Protein AF-A0A925X4Y6-F1 (afdb_monomer)

Foldseek 3Di:
DDDDDDWDKDAACDDVPHCPVHPHRAIWTWDDDPVLVVVPHTDTAGPVRDD

Structure (mmCIF, N/CA/C/O backbone):
data_AF-A0A925X4Y6-F1
#
_entry.id   AF-A0A925X4Y6-F1
#
loop_
_atom_site.group_PDB
_atom_site.id
_atom_site.type_symbol
_atom_site.label_atom_id
_atom_site.label_alt_id
_atom_site.label_comp_id
_atom_site.label_asym_id
_atom_site.label_entity_id
_atom_site.label_seq_id
_atom_site.pdbx_PDB_ins_code
_atom_site.Cartn_x
_atom_site.Cartn_y
_atom_site.Cartn_z
_atom_site.occupancy
_atom_site.B_iso_or_equiv
_atom_site.auth_seq_id
_atom_site.auth_comp_id
_atom_site.auth_asym_id
_atom_site.auth_atom_id
_atom_site.pdbx_PDB_model_num
ATOM 1 N N . MET A 1 1 ? -13.284 5.307 27.257 1.00 51.31 1 MET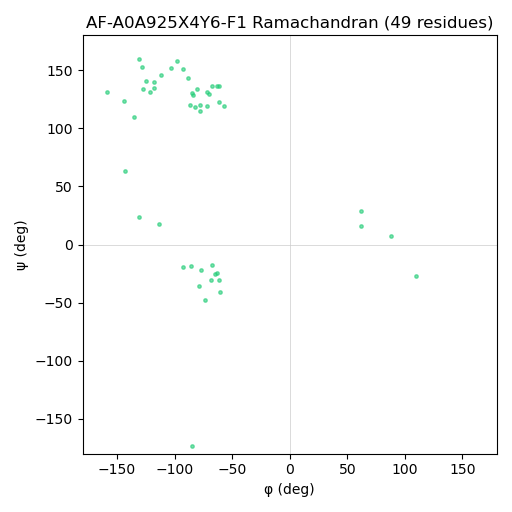 A N 1
ATOM 2 C CA . MET A 1 1 ? -11.953 4.930 26.724 1.00 51.31 1 MET A CA 1
ATOM 3 C C . MET A 1 1 ? -12.045 4.862 25.203 1.00 51.31 1 MET A C 1
ATOM 5 O O . MET A 1 1 ? -12.935 4.185 24.705 1.00 51.31 1 MET A O 1
ATOM 9 N N . LYS A 1 2 ? -11.213 5.603 24.459 1.00 69.00 2 LYS A N 1
ATOM 10 C CA . LYS A 1 2 ? -11.241 5.618 22.984 1.00 69.00 2 LYS A CA 1
ATOM 11 C C . LYS A 1 2 ? -10.455 4.396 22.486 1.00 69.00 2 LYS A C 1
ATOM 13 O O . LYS A 1 2 ? -9.278 4.280 22.810 1.00 69.00 2 LYS A O 1
ATOM 18 N N . LYS A 1 3 ? -11.088 3.462 21.763 1.00 69.94 3 LYS A N 1
ATOM 19 C CA . LYS A 1 3 ? -10.364 2.356 21.110 1.00 69.94 3 LYS A CA 1
ATOM 20 C C . LYS A 1 3 ? -9.388 2.958 20.095 1.00 69.94 3 LYS A C 1
ATOM 22 O O . LYS A 1 3 ? -9.811 3.701 19.213 1.00 69.94 3 LYS A O 1
ATOM 27 N N . MET A 1 4 ? -8.102 2.653 20.238 1.00 74.00 4 MET A N 1
ATOM 28 C CA . MET A 1 4 ? -7.104 2.948 19.215 1.00 74.00 4 MET A CA 1
ATOM 29 C C . MET A 1 4 ? -7.248 1.885 18.127 1.00 74.00 4 MET A C 1
ATOM 31 O O . MET A 1 4 ? -7.123 0.694 18.417 1.00 74.00 4 MET A O 1
ATOM 35 N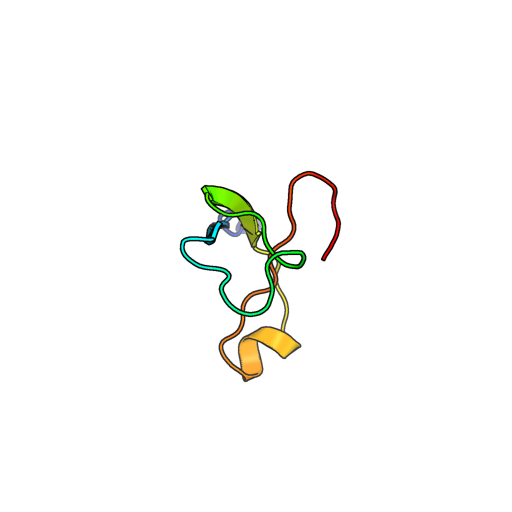 N . ASN A 1 5 ? -7.539 2.288 16.893 1.00 79.06 5 ASN A N 1
ATOM 36 C CA . ASN A 1 5 ? -7.493 1.344 15.782 1.00 79.06 5 ASN A CA 1
ATOM 37 C C . ASN A 1 5 ? -6.033 0.926 15.549 1.00 79.06 5 ASN A C 1
ATOM 39 O O . ASN A 1 5 ? -5.155 1.795 15.577 1.00 79.06 5 ASN A O 1
ATOM 43 N N . PRO A 1 6 ? -5.753 -0.369 15.323 1.00 85.56 6 PRO A N 1
ATOM 44 C CA . PRO A 1 6 ? -4.398 -0.819 15.045 1.00 85.56 6 PRO A CA 1
ATOM 45 C C . PRO A 1 6 ? -3.883 -0.160 13.763 1.00 85.56 6 PRO A C 1
ATOM 47 O O . PRO A 1 6 ? -4.599 -0.071 12.760 1.00 85.56 6 PRO A O 1
ATOM 50 N N . ILE A 1 7 ? -2.633 0.301 13.799 1.00 89.75 7 ILE A N 1
ATOM 51 C CA . ILE A 1 7 ? -1.944 0.799 12.609 1.00 89.75 7 ILE A CA 1
ATOM 52 C C . ILE A 1 7 ? -1.663 -0.406 11.710 1.00 89.75 7 ILE A C 1
ATOM 54 O O . ILE A 1 7 ? -1.145 -1.422 12.171 1.00 89.75 7 ILE A O 1
ATOM 58 N N . ARG A 1 8 ? -2.031 -0.299 10.432 1.00 93.62 8 ARG A N 1
ATOM 59 C CA . ARG A 1 8 ? -1.802 -1.340 9.426 1.00 93.62 8 ARG A CA 1
ATOM 60 C C . ARG A 1 8 ? -0.784 -0.853 8.406 1.00 93.62 8 ARG A C 1
ATOM 62 O O . ARG A 1 8 ? -0.778 0.327 8.058 1.00 93.62 8 ARG A O 1
ATOM 69 N N . PHE A 1 9 ? 0.018 -1.786 7.914 1.00 93.25 9 PHE A N 1
ATOM 70 C CA . PHE A 1 9 ? 1.017 -1.557 6.880 1.00 93.25 9 PHE A CA 1
ATOM 71 C C . PHE A 1 9 ? 0.850 -2.573 5.755 1.00 93.25 9 PHE A C 1
ATOM 73 O O . PHE A 1 9 ? 0.350 -3.677 5.981 1.00 93.25 9 PHE A O 1
ATOM 80 N N . VAL A 1 10 ? 1.269 -2.189 4.555 1.00 93.50 10 VAL A N 1
ATOM 81 C CA . VAL A 1 10 ? 1.299 -3.039 3.360 1.00 93.50 10 VAL A CA 1
ATOM 82 C C . VAL A 1 10 ? 2.667 -2.947 2.695 1.00 93.50 10 VAL A C 1
ATOM 84 O O . VAL A 1 10 ? 3.409 -1.994 2.923 1.00 93.50 10 VAL A O 1
ATOM 87 N N . VAL A 1 11 ? 2.994 -3.948 1.879 1.00 93.50 11 VAL A N 1
ATOM 88 C CA . VAL A 1 11 ? 4.203 -3.973 1.055 1.00 93.50 11 VAL A CA 1
ATOM 89 C C . VAL A 1 11 ? 3.822 -4.259 -0.390 1.00 93.50 11 VAL A C 1
ATOM 91 O O . VAL A 1 11 ? 3.039 -5.172 -0.665 1.00 93.50 11 VAL A O 1
ATOM 94 N N . CYS A 1 12 ? 4.378 -3.492 -1.325 1.00 92.50 12 CYS A N 1
ATOM 95 C CA . CYS A 1 12 ? 4.173 -3.753 -2.742 1.00 92.50 12 CYS A CA 1
ATOM 96 C C . CYS A 1 12 ? 5.055 -4.926 -3.195 1.00 92.50 12 CYS A C 1
ATOM 98 O O . CYS A 1 12 ? 6.285 -4.846 -3.179 1.00 92.50 12 CYS A O 1
ATOM 100 N N . ILE A 1 13 ? 4.429 -6.036 -3.593 1.00 94.12 13 ILE A N 1
ATOM 101 C CA . ILE A 1 13 ? 5.127 -7.238 -4.084 1.00 94.12 13 ILE A CA 1
ATOM 102 C C . ILE A 1 13 ? 5.291 -7.247 -5.609 1.00 94.12 13 ILE A C 1
ATOM 104 O O . ILE A 1 13 ? 6.117 -7.992 -6.138 1.00 94.12 13 ILE A O 1
ATOM 108 N N . ARG A 1 14 ? 4.487 -6.443 -6.316 1.00 93.50 14 ARG A N 1
ATOM 109 C CA . ARG A 1 14 ? 4.467 -6.330 -7.775 1.00 93.50 14 ARG A CA 1
ATOM 110 C C . ARG A 1 14 ? 3.836 -4.996 -8.184 1.00 93.50 14 ARG A C 1
ATOM 112 O O . ARG A 1 14 ? 2.733 -4.702 -7.745 1.00 93.50 14 ARG A O 1
ATOM 119 N N . ASN A 1 15 ? 4.491 -4.255 -9.073 1.00 92.38 15 ASN A N 1
ATOM 120 C CA . ASN A 1 15 ? 4.026 -2.967 -9.605 1.00 92.38 15 ASN A CA 1
ATOM 121 C C . ASN A 1 15 ? 4.099 -2.901 -11.147 1.00 92.38 15 ASN A C 1
ATOM 123 O O . ASN A 1 15 ? 4.184 -1.821 -11.729 1.00 92.38 15 ASN A O 1
ATOM 127 N N . ASN A 1 16 ? 4.086 -4.054 -11.832 1.00 90.94 16 ASN A N 1
ATOM 128 C CA . ASN A 1 16 ? 4.085 -4.093 -13.297 1.00 90.94 16 ASN A CA 1
ATOM 129 C C . ASN A 1 16 ? 2.881 -3.302 -13.840 1.00 90.94 16 ASN A C 1
ATOM 131 O O . ASN A 1 16 ? 1.740 -3.654 -13.554 1.00 90.94 16 ASN A O 1
ATOM 135 N N . GLY A 1 17 ? 3.149 -2.248 -14.615 1.00 85.88 17 GLY A N 1
ATOM 136 C CA . GLY A 1 17 ? 2.143 -1.333 -15.169 1.00 85.88 17 GLY A CA 1
ATOM 137 C C . GLY A 1 17 ? 2.152 0.062 -14.538 1.00 85.88 17 GLY A C 1
ATOM 138 O O . GLY A 1 17 ? 1.838 1.020 -15.232 1.00 85.88 17 GLY A O 1
ATOM 139 N N . TYR A 1 18 ? 2.588 0.186 -13.278 1.00 83.56 18 TYR A N 1
ATOM 140 C CA . TYR A 1 18 ? 2.644 1.459 -12.543 1.00 83.56 18 TYR A CA 1
ATOM 141 C C 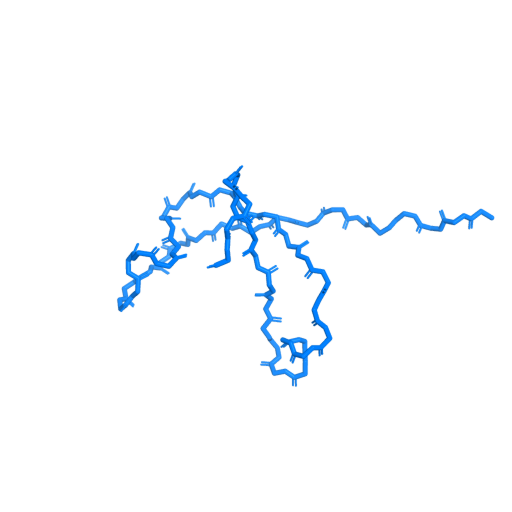. TYR A 1 18 ? 3.888 1.532 -11.637 1.00 83.56 18 TYR A C 1
ATOM 143 O O . TYR A 1 18 ? 3.762 1.571 -10.412 1.00 83.56 18 TYR A O 1
ATOM 151 N N . PRO A 1 19 ? 5.106 1.510 -12.212 1.00 81.88 19 PRO A N 1
ATOM 152 C CA . PRO A 1 19 ? 6.340 1.444 -11.431 1.00 81.88 19 PRO A CA 1
ATOM 153 C C . PRO A 1 19 ? 6.594 2.683 -10.565 1.00 81.88 19 PRO A C 1
ATOM 155 O O . PRO A 1 19 ? 7.261 2.568 -9.543 1.00 81.88 19 PRO A O 1
ATOM 158 N N . GLU A 1 20 ? 6.045 3.835 -10.955 1.00 81.25 20 GLU A N 1
ATOM 159 C CA . GLU A 1 20 ? 6.196 5.108 -10.240 1.00 81.25 20 GLU A CA 1
ATOM 160 C C . GLU A 1 20 ? 5.164 5.301 -9.121 1.00 81.25 20 GLU A C 1
ATOM 162 O O . GLU A 1 20 ? 5.389 6.109 -8.232 1.00 81.25 20 GLU A O 1
ATOM 167 N N . ALA A 1 21 ? 4.055 4.550 -9.136 1.00 79.19 21 ALA A N 1
ATOM 168 C CA . ALA A 1 21 ? 2.994 4.701 -8.138 1.00 79.19 21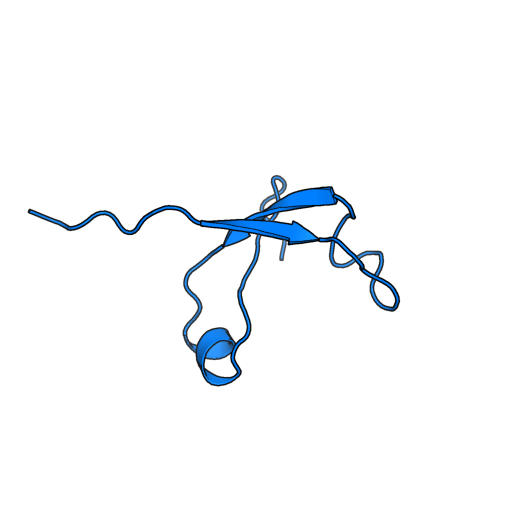 ALA A CA 1
ATOM 169 C C . ALA A 1 21 ? 3.342 4.027 -6.804 1.00 79.19 21 ALA A C 1
ATOM 171 O O . ALA A 1 21 ? 2.958 4.496 -5.742 1.00 79.19 21 ALA A O 1
ATOM 172 N N . LEU A 1 22 ? 4.041 2.888 -6.846 1.00 84.69 22 LEU A N 1
ATOM 173 C CA . LEU A 1 22 ? 4.427 2.149 -5.645 1.00 84.69 22 LEU A CA 1
ATOM 174 C C . LEU A 1 22 ? 5.804 1.526 -5.818 1.00 84.69 22 LEU A C 1
ATOM 176 O O . LEU A 1 22 ? 6.020 0.693 -6.705 1.00 84.69 22 LEU A O 1
ATOM 180 N N . GLU A 1 23 ? 6.708 1.856 -4.904 1.00 86.62 23 GLU A N 1
ATOM 181 C CA . GLU A 1 23 ? 8.030 1.248 -4.847 1.00 86.62 23 GLU A CA 1
ATOM 182 C C . GLU A 1 23 ? 7.955 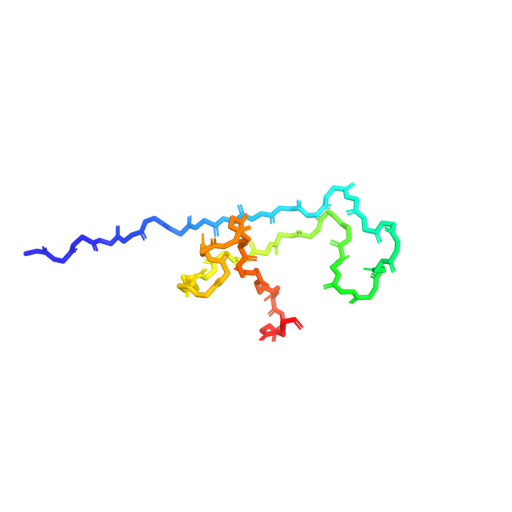-0.206 -4.356 1.00 86.62 23 GLU A C 1
ATOM 184 O O . GLU A 1 23 ? 7.328 -0.534 -3.341 1.00 86.62 23 GLU A O 1
ATOM 189 N N . LEU A 1 24 ? 8.620 -1.112 -5.078 1.00 92.50 24 LEU A N 1
ATOM 190 C CA . LEU A 1 24 ? 8.670 -2.526 -4.713 1.00 92.50 24 LEU A CA 1
ATOM 191 C C . LEU A 1 24 ? 9.372 -2.726 -3.373 1.00 92.50 24 LEU A C 1
ATOM 193 O O . LEU A 1 24 ? 10.465 -2.216 -3.146 1.00 92.50 24 LEU A O 1
ATOM 197 N N . ARG A 1 25 ? 8.789 -3.591 -2.537 1.00 92.44 25 ARG A N 1
ATOM 198 C CA . ARG A 1 25 ? 9.329 -4.002 -1.229 1.00 92.44 25 ARG A CA 1
ATOM 199 C C . ARG A 1 25 ? 9.470 -2.851 -0.221 1.00 92.44 25 ARG A C 1
ATOM 201 O O . ARG A 1 25 ? 10.118 -3.038 0.805 1.00 92.44 25 ARG A O 1
ATOM 208 N N . LYS A 1 26 ? 8.826 -1.707 -0.473 1.00 89.31 26 LYS A N 1
ATOM 209 C CA . LYS A 1 26 ? 8.707 -0.597 0.478 1.00 89.31 26 LYS A CA 1
ATOM 210 C C . LYS A 1 26 ? 7.477 -0.784 1.367 1.00 89.31 26 LYS A C 1
ATOM 212 O O . LYS A 1 26 ? 6.455 -1.311 0.919 1.00 89.31 26 LYS A O 1
ATOM 217 N N . LEU A 1 27 ? 7.598 -0.395 2.636 1.00 91.69 27 LEU A N 1
ATOM 218 C CA . LEU A 1 27 ? 6.504 -0.432 3.602 1.00 91.69 27 LEU A CA 1
ATOM 219 C C . LEU A 1 27 ? 5.672 0.853 3.480 1.00 91.69 27 LEU A C 1
ATOM 221 O O . LEU A 1 27 ? 6.225 1.947 3.543 1.00 91.69 27 LEU A O 1
ATOM 225 N N . SER A 1 28 ? 4.352 0.724 3.372 1.00 91.81 28 SER A N 1
ATOM 226 C CA . SER A 1 28 ? 3.431 1.865 3.291 1.00 91.81 28 SER A CA 1
ATOM 227 C C . SER A 1 28 ? 2.362 1.765 4.374 1.00 91.81 28 SER A C 1
ATOM 229 O O . SER A 1 28 ? 1.853 0.677 4.669 1.00 91.81 28 SER A O 1
ATOM 231 N N . ARG A 1 29 ? 2.003 2.895 4.987 1.00 92.88 29 ARG A N 1
ATOM 232 C CA . ARG A 1 29 ? 0.965 2.957 6.022 1.00 92.88 29 ARG A CA 1
ATOM 233 C C . ARG A 1 29 ? -0.414 2.974 5.374 1.00 92.88 29 ARG A C 1
ATOM 235 O O . ARG A 1 29 ?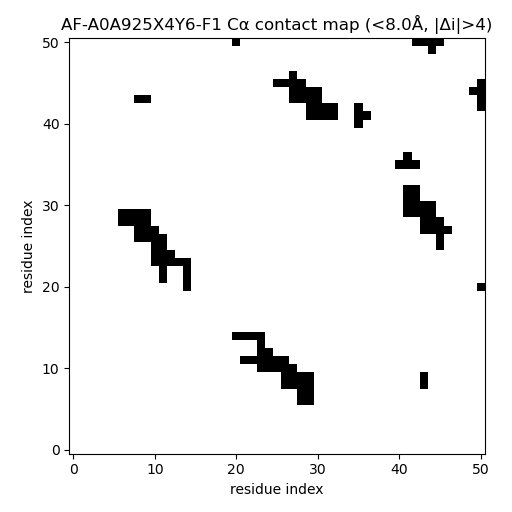 -0.674 3.758 4.471 1.00 92.88 29 ARG A O 1
ATOM 242 N N . VAL A 1 30 ? -1.331 2.163 5.893 1.00 92.69 30 VAL A N 1
ATOM 243 C CA . VAL A 1 30 ? -2.727 2.161 5.440 1.00 92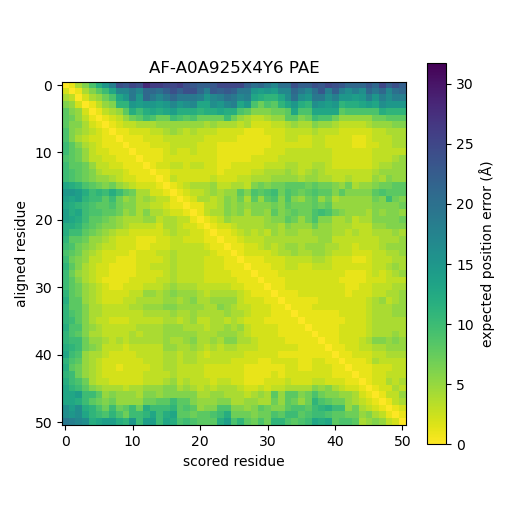.69 30 VAL A CA 1
ATOM 244 C C . VAL A 1 30 ? -3.516 3.251 6.158 1.00 92.69 30 VAL A C 1
ATOM 246 O O . VAL A 1 30 ? -3.534 3.311 7.393 1.00 92.69 30 VAL A O 1
ATOM 249 N N . LEU A 1 31 ? -4.220 4.073 5.383 1.00 91.25 31 LEU A N 1
ATOM 250 C CA . LEU A 1 31 ? -5.142 5.091 5.872 1.00 91.25 31 LEU A CA 1
ATOM 251 C C . LEU A 1 31 ? -6.596 4.638 5.713 1.00 91.25 31 LEU A C 1
ATOM 253 O O . LEU A 1 31 ? -6.939 3.828 4.852 1.00 91.25 31 LEU A O 1
ATOM 257 N N . ALA A 1 32 ? -7.465 5.147 6.587 1.00 91.56 32 ALA A N 1
ATOM 258 C CA . ALA A 1 32 ? -8.897 4.931 6.451 1.00 91.56 32 ALA A CA 1
ATOM 259 C C . ALA A 1 32 ? -9.416 5.763 5.275 1.00 91.56 32 ALA A C 1
ATOM 261 O O . ALA A 1 32 ? -9.327 6.988 5.297 1.00 91.56 32 ALA A O 1
ATOM 262 N N . ASP A 1 33 ? -9.976 5.090 4.277 1.00 93.88 33 ASP A N 1
ATOM 263 C CA . ASP A 1 33 ? -10.586 5.726 3.118 1.00 93.88 33 ASP A CA 1
ATOM 264 C C . ASP A 1 33 ? -11.917 5.036 2.821 1.00 93.88 33 ASP A C 1
ATOM 266 O O . ASP A 1 33 ? -11.967 3.867 2.424 1.00 93.88 33 ASP A O 1
ATOM 270 N N . SER A 1 34 ? -13.013 5.751 3.075 1.00 93.44 34 SER A N 1
ATOM 271 C CA . SER A 1 34 ? -14.363 5.226 2.884 1.00 93.44 34 SER A CA 1
ATOM 272 C C . SER A 1 34 ? -14.697 5.001 1.412 1.00 93.44 34 SER A C 1
ATOM 274 O O . SER A 1 34 ? -15.439 4.069 1.116 1.00 93.44 34 SER A O 1
ATOM 276 N N . LYS A 1 35 ? -14.134 5.795 0.493 1.00 95.25 35 LYS A N 1
ATOM 277 C CA . LYS A 1 35 ? -14.364 5.653 -0.950 1.00 95.25 35 LYS A CA 1
ATOM 278 C C . LYS A 1 35 ? -13.620 4.439 -1.490 1.00 95.25 35 LYS A C 1
ATOM 280 O O . LYS A 1 35 ? -14.224 3.607 -2.156 1.00 95.25 35 LYS A O 1
ATOM 285 N N . ALA A 1 36 ? -12.344 4.284 -1.138 1.00 93.25 36 ALA A N 1
ATOM 286 C CA . ALA A 1 36 ? -11.561 3.115 -1.538 1.00 93.25 36 ALA A CA 1
ATOM 287 C C . ALA A 1 36 ? -12.179 1.817 -0.987 1.00 93.25 36 ALA A C 1
ATOM 289 O O . ALA A 1 36 ? -12.320 0.828 -1.706 1.00 93.25 36 ALA A O 1
ATOM 290 N N . SER A 1 37 ? -12.652 1.844 0.264 1.00 92.94 37 SER A N 1
ATOM 291 C CA . SER A 1 37 ? -13.265 0.672 0.904 1.00 92.94 37 SER A CA 1
ATOM 292 C C . SER A 1 37 ? -14.531 0.181 0.187 1.00 92.94 37 SER A C 1
ATOM 294 O O . SER A 1 37 ? -14.792 -1.019 0.197 1.00 92.94 37 SER A O 1
ATOM 296 N N . GLN A 1 38 ? -15.303 1.063 -0.466 1.00 96.81 38 GLN A N 1
ATOM 297 C CA . GLN A 1 38 ? -16.505 0.675 -1.227 1.00 96.81 38 GLN A CA 1
ATOM 298 C C . GLN A 1 38 ? -16.193 -0.234 -2.421 1.00 96.81 38 GLN A C 1
ATOM 300 O O . GLN A 1 38 ? -17.056 -0.995 -2.852 1.00 96.81 38 GLN A O 1
ATOM 305 N N . VAL A 1 39 ? -14.964 -0.170 -2.936 1.00 96.75 39 VAL A N 1
ATOM 306 C CA . VAL A 1 39 ? -14.489 -0.973 -4.071 1.00 96.75 39 VAL A CA 1
ATOM 307 C C . VAL A 1 39 ? -13.407 -1.978 -3.663 1.00 96.75 39 VAL A C 1
ATOM 309 O O . VAL A 1 39 ? -12.717 -2.520 -4.519 1.00 96.75 39 VAL A O 1
ATOM 312 N N . ASN A 1 40 ? -13.277 -2.270 -2.362 1.00 93.06 40 ASN A N 1
ATOM 313 C CA . ASN A 1 40 ? -12.261 -3.164 -1.783 1.00 93.06 40 ASN A CA 1
ATOM 314 C C . ASN A 1 40 ? -10.808 -2.711 -2.001 1.00 93.06 40 ASN A C 1
ATOM 316 O O . ASN A 1 40 ? -9.894 -3.534 -2.054 1.00 93.06 40 ASN A O 1
ATOM 320 N N . PHE A 1 41 ? -10.583 -1.405 -2.123 1.00 93.81 41 PHE A N 1
ATOM 321 C CA . PHE A 1 41 ? -9.251 -0.821 -2.242 1.00 93.81 41 PHE A CA 1
ATOM 322 C C . PHE A 1 41 ? -8.775 -0.305 -0.884 1.00 93.81 41 PHE A C 1
ATOM 324 O O . PHE A 1 41 ? -9.566 -0.018 0.019 1.00 93.81 41 PHE A O 1
ATOM 331 N N . VAL A 1 42 ? -7.457 -0.170 -0.745 1.00 91.94 42 VAL A N 1
ATOM 332 C CA . VAL A 1 42 ? -6.823 0.453 0.417 1.00 91.94 42 VAL A CA 1
ATOM 333 C C . VAL A 1 42 ? -6.054 1.684 -0.026 1.00 91.94 42 VAL A C 1
ATOM 335 O O . VAL A 1 42 ? -5.387 1.661 -1.055 1.00 91.94 42 VAL A O 1
ATOM 338 N N . ARG A 1 43 ? -6.130 2.743 0.777 1.00 93.06 43 ARG A N 1
ATOM 339 C CA . ARG A 1 43 ? -5.275 3.912 0.617 1.00 93.06 43 ARG A CA 1
ATOM 340 C C . ARG A 1 43 ? -3.976 3.674 1.376 1.00 93.06 43 ARG A C 1
ATOM 342 O O . ARG A 1 43 ? -4.020 3.433 2.587 1.00 93.06 43 ARG A O 1
ATOM 349 N N . ALA A 1 44 ? -2.852 3.703 0.673 1.00 91.44 44 ALA A N 1
ATOM 350 C CA . ALA A 1 44 ? -1.528 3.477 1.232 1.00 91.44 44 ALA A CA 1
ATOM 351 C C . ALA A 1 44 ? -0.665 4.712 0.977 1.00 91.44 44 ALA A C 1
ATOM 353 O O . ALA A 1 44 ? -0.636 5.198 -0.140 1.00 91.44 44 ALA A O 1
ATOM 354 N N . ILE A 1 45 ? 0.007 5.198 2.016 1.00 90.75 45 ILE A N 1
ATOM 355 C CA . ILE A 1 45 ? 0.910 6.349 1.944 1.00 90.75 45 ILE A CA 1
ATOM 356 C C . ILE A 1 45 ? 2.312 5.878 2.314 1.00 90.75 45 ILE A C 1
ATOM 358 O O . ILE A 1 45 ? 2.474 5.092 3.260 1.00 90.75 45 ILE A O 1
ATOM 362 N N . ASP A 1 46 ? 3.314 6.289 1.551 1.00 85.12 46 ASP A N 1
ATOM 363 C CA . ASP A 1 46 ? 4.699 5.940 1.846 1.00 85.12 46 ASP A CA 1
ATOM 364 C C . ASP A 1 46 ? 5.328 6.914 2.867 1.00 85.12 46 ASP A C 1
ATOM 366 O O . ASP A 1 46 ? 4.647 7.741 3.479 1.00 85.12 46 ASP A O 1
ATOM 370 N N . GLU A 1 47 ? 6.631 6.781 3.116 1.00 80.25 47 GLU A N 1
ATOM 371 C CA . GLU A 1 47 ? 7.356 7.610 4.091 1.00 80.25 47 GLU A CA 1
ATOM 372 C C . GLU A 1 47 ? 7.473 9.086 3.685 1.00 80.25 47 GLU A C 1
ATOM 374 O O . GLU A 1 47 ? 7.738 9.927 4.545 1.00 80.25 47 GLU A O 1
ATOM 379 N N . SER A 1 48 ? 7.267 9.409 2.403 1.00 78.88 48 SER A N 1
ATOM 380 C CA . SER A 1 48 ? 7.276 10.789 1.913 1.00 78.88 48 SER A CA 1
ATOM 381 C C . SER A 1 48 ? 5.984 11.536 2.25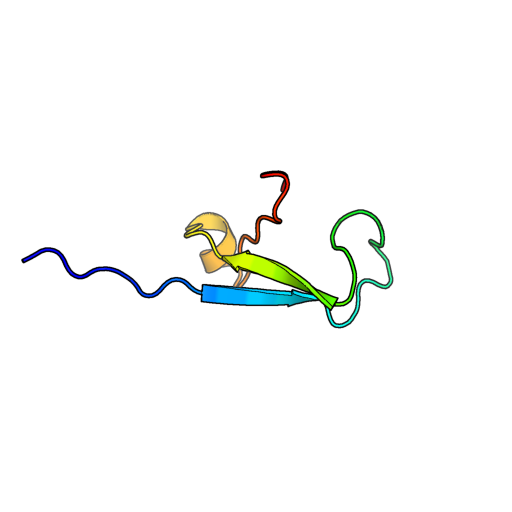2 1.00 78.88 48 SER A C 1
ATOM 383 O O . SER A 1 48 ? 5.994 12.760 2.348 1.00 78.88 48 SER A O 1
ATOM 385 N N . GLY A 1 49 ? 4.892 10.807 2.509 1.00 71.06 49 GLY A N 1
ATOM 386 C CA . GLY A 1 49 ? 3.573 11.401 2.706 1.00 71.06 49 GLY A CA 1
ATOM 387 C C . GLY A 1 49 ? 2.774 11.588 1.412 1.00 71.06 49 GLY A C 1
ATOM 388 O O . GLY A 1 49 ? 1.700 12.185 1.468 1.00 71.06 49 GLY A O 1
ATOM 389 N N . GLU A 1 50 ? 3.271 11.070 0.287 1.00 67.44 50 GLU A N 1
ATOM 390 C CA . GLU A 1 50 ? 2.627 11.141 -1.027 1.00 67.44 50 GLU A CA 1
ATOM 391 C C . GLU A 1 50 ? 1.745 9.905 -1.309 1.00 67.44 50 GLU A C 1
ATOM 393 O O . GLU A 1 50 ? 1.982 8.816 -0.769 1.00 67.44 50 GLU A O 1
ATOM 398 N N . ASP A 1 51 ? 0.701 10.117 -2.121 1.00 63.75 51 ASP A N 1
ATOM 399 C CA . ASP A 1 51 ? -0.312 9.128 -2.542 1.00 63.75 51 ASP A CA 1
ATOM 400 C C . ASP A 1 51 ? -0.031 8.603 -3.957 1.00 63.75 51 ASP A C 1
ATOM 402 O O . ASP A 1 51 ? 0.242 9.446 -4.846 1.00 63.75 51 ASP A O 1
#

Solvent-accessible surface area (backbone atoms only — not comparable to ful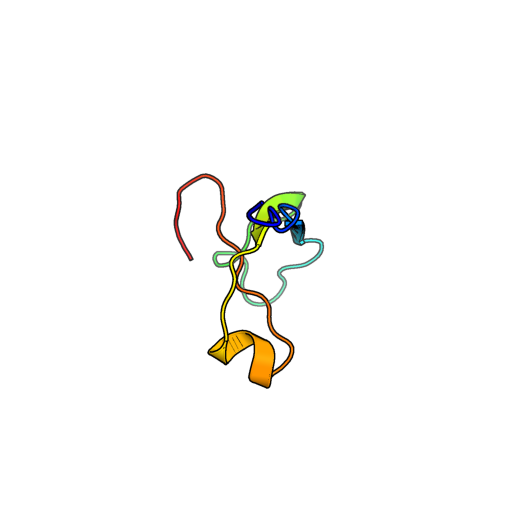l-atom values): 3404 Å² total; per-residue (Å²): 134,84,84,78,78,81,89,45,72,48,64,38,89,74,40,90,95,44,65,88,77,46,58,72,74,41,71,21,44,54,50,95,42,76,70,39,49,76,74,77,43,79,44,57,30,44,92,86,71,55,118

Secondary structure (DSSP, 8-state):
-PPPPPP-EEE-S--TT-TTTS-TT-EEEEEP-HHHHHTT--EEE-TT---

pLDDT: mean 86.82, std 9.61, range [51.31, 96.81]

Sequence (51 aa):
MKKMNPIRFVVCIRNNGYPEALELRKLSRVLADSKASQVNFVRAIDESGED

Mean predicted aligned error: 5.14 Å

Nearest PDB structures (foldseek):
  2rsm-assembly1_A  TM=3.688E-01  e=9.199E+00  Mus musculus

Radius of gyration: 12.46 Å; Cα contacts (8 Å, |Δi|>4): 63; chains: 1; bounding box: 26×19×42 Å